Protein AF-A0A1C3US13-F1 (afdb_monomer)

Solvent-accessible surface area (backbone atoms only — not comparable to full-atom values): 6106 Å² total; per-residue (Å²): 137,84,80,93,82,86,83,69,79,68,81,77,68,82,87,55,68,67,60,51,51,53,42,33,51,45,50,49,51,42,34,55,75,68,69,50,92,70,56,70,72,56,48,51,51,53,23,53,50,51,50,54,52,45,62,74,74,44,85,54,82,82,41,56,71,60,47,65,63,45,51,62,54,55,43,52,50,50,43,49,54,51,52,51,53,68,73,49,85,69,65,92,83,75,81,85,129

pLDDT: mean 81.3, std 17.7, range [38.16, 96.5]

Secondary structure (DSSP, 8-state):
-------SPPPP-S--HHHHHHHHHHHHHHHHHTT----HHHHHHHHHHHHHHHHHH-S-TT-HHHHHHHHHHHHHHHHHHHHHHHH-TTGGGS---

Structure (mmCIF, N/CA/C/O backbone):
data_AF-A0A1C3US13-F1
#
_entry.id   AF-A0A1C3US13-F1
#
loop_
_atom_site.group_PDB
_atom_sit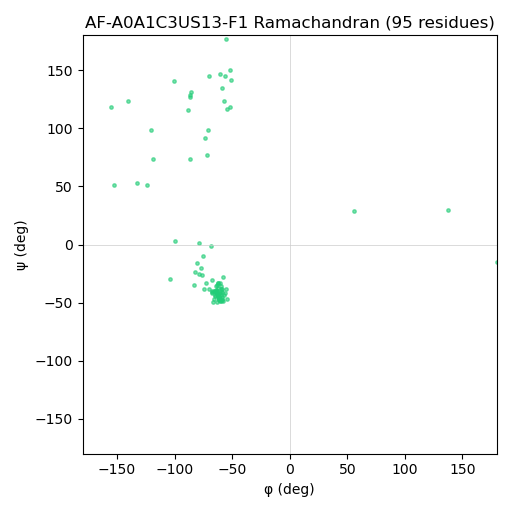e.id
_atom_site.type_symbol
_atom_site.label_atom_id
_atom_site.label_alt_id
_atom_site.label_comp_id
_atom_site.label_asym_id
_atom_site.label_entity_id
_atom_site.label_seq_id
_atom_site.pdbx_PDB_ins_code
_atom_site.Cartn_x
_atom_site.Cartn_y
_atom_site.Cartn_z
_atom_site.occupancy
_atom_site.B_iso_or_equiv
_atom_site.auth_seq_id
_atom_site.auth_comp_id
_atom_site.auth_asym_id
_atom_site.auth_atom_id
_atom_site.pdbx_PDB_model_num
ATOM 1 N N . MET A 1 1 ? 42.577 7.739 -13.621 1.00 42.94 1 MET A N 1
ATOM 2 C CA . MET A 1 1 ? 41.519 7.426 -12.639 1.00 42.94 1 MET A CA 1
ATOM 3 C C . MET A 1 1 ? 40.223 7.951 -13.228 1.00 42.94 1 MET A C 1
ATOM 5 O O . MET A 1 1 ? 40.038 9.157 -13.244 1.00 42.94 1 MET A O 1
ATOM 9 N N . PHE A 1 2 ? 39.436 7.086 -13.874 1.00 48.38 2 PHE A N 1
ATOM 10 C CA . PHE A 1 2 ? 38.203 7.496 -14.551 1.00 48.38 2 PHE A CA 1
ATOM 11 C C . PHE A 1 2 ? 37.051 7.511 -13.552 1.00 48.38 2 PHE A C 1
ATOM 13 O O . PHE A 1 2 ? 36.890 6.583 -12.764 1.00 48.38 2 PHE A O 1
ATOM 20 N N . SER A 1 3 ? 36.336 8.625 -13.578 1.00 47.84 3 SER A N 1
ATOM 21 C CA . SER A 1 3 ? 35.371 9.098 -12.602 1.00 47.84 3 SER A CA 1
ATOM 22 C C . SER A 1 3 ? 34.204 8.142 -12.354 1.00 47.84 3 SER A C 1
ATOM 24 O O . SER A 1 3 ? 33.568 7.649 -13.282 1.00 47.84 3 SER A O 1
ATOM 26 N N . ASP A 1 4 ? 33.899 7.966 -11.074 1.00 61.16 4 ASP A N 1
ATOM 27 C CA . ASP A 1 4 ? 32.655 7.425 -10.542 1.00 61.16 4 ASP A CA 1
ATOM 28 C C . ASP A 1 4 ? 31.521 8.441 -10.747 1.00 61.16 4 ASP A C 1
ATOM 30 O O . ASP A 1 4 ? 31.436 9.394 -9.983 1.00 61.16 4 ASP A O 1
ATOM 34 N N . GLN A 1 5 ? 30.696 8.295 -11.793 1.00 53.22 5 GLN A N 1
ATOM 35 C CA . GLN A 1 5 ? 29.383 8.954 -11.913 1.00 53.22 5 GLN A CA 1
ATOM 36 C C . GLN A 1 5 ? 28.474 8.142 -12.849 1.00 53.22 5 GLN A C 1
ATOM 38 O O . GLN A 1 5 ? 28.769 8.014 -14.035 1.00 53.22 5 GLN A O 1
ATOM 43 N N . GLY A 1 6 ? 27.344 7.629 -12.343 1.00 51.81 6 GLY A N 1
ATOM 44 C CA . GLY A 1 6 ? 26.228 7.243 -13.222 1.00 51.81 6 GLY A CA 1
ATOM 45 C C . GLY A 1 6 ? 25.493 5.927 -12.958 1.00 51.81 6 GLY A C 1
ATOM 46 O O . GLY A 1 6 ? 24.962 5.357 -13.904 1.00 51.81 6 GLY A O 1
ATOM 47 N N . LYS A 1 7 ? 25.403 5.429 -11.719 1.00 48.00 7 LYS A N 1
ATOM 48 C CA . LYS A 1 7 ? 24.439 4.359 -11.384 1.00 48.00 7 LYS A CA 1
ATOM 49 C C . LYS A 1 7 ? 23.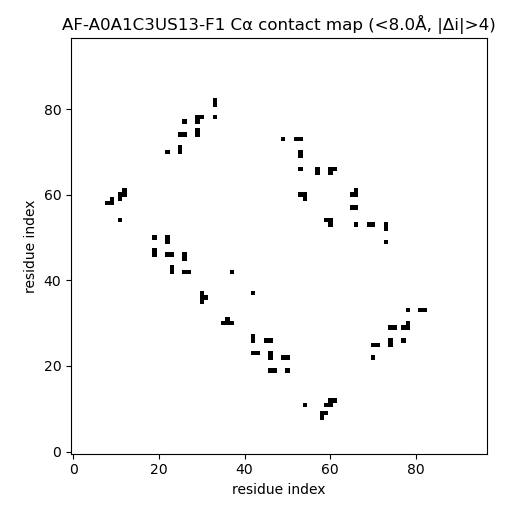512 4.755 -10.237 1.00 48.00 7 LYS A C 1
ATOM 51 O O . LYS A 1 7 ? 23.348 4.025 -9.268 1.00 48.00 7 LYS A O 1
ATOM 56 N N . GLY A 1 8 ? 22.889 5.925 -10.359 1.00 54.16 8 GLY A N 1
ATOM 57 C CA . GLY A 1 8 ? 21.588 6.122 -9.721 1.00 54.16 8 GLY A CA 1
ATOM 58 C C . GLY A 1 8 ? 20.544 5.284 -10.471 1.00 54.16 8 GLY A C 1
ATOM 59 O O . GLY A 1 8 ? 20.682 5.130 -11.689 1.00 54.16 8 GLY A O 1
ATOM 60 N N . PRO A 1 9 ? 19.532 4.710 -9.793 1.00 56.84 9 PRO A N 1
ATOM 61 C CA . PRO A 1 9 ? 18.444 4.037 -10.491 1.00 56.84 9 PRO A CA 1
ATOM 62 C C . PRO A 1 9 ? 17.802 5.017 -11.487 1.00 56.84 9 PRO A C 1
ATOM 64 O O . PRO A 1 9 ? 17.755 6.220 -11.203 1.00 56.84 9 PRO A O 1
ATOM 67 N N . PRO A 1 10 ? 17.346 4.538 -12.659 1.00 54.62 10 PRO A N 1
ATOM 68 C CA . PRO A 1 10 ? 16.709 5.389 -13.656 1.00 54.62 10 PRO A CA 1
ATOM 69 C C . PRO A 1 10 ? 15.574 6.206 -13.017 1.00 54.62 10 PRO A C 1
ATOM 71 O O . PRO A 1 10 ? 14.964 5.744 -12.045 1.00 54.62 10 PRO A O 1
ATOM 74 N N . PRO A 1 11 ? 15.284 7.418 -13.527 1.00 54.16 11 PRO A N 1
ATOM 75 C CA . PRO A 1 11 ? 14.176 8.211 -13.024 1.00 54.16 11 PRO A CA 1
ATOM 76 C C . PRO A 1 11 ? 12.909 7.359 -13.083 1.00 54.16 11 PRO A C 1
ATOM 78 O O . PRO A 1 11 ? 12.476 6.930 -14.154 1.00 54.16 11 PRO A O 1
ATOM 81 N N . LYS A 1 12 ? 12.350 7.088 -11.902 1.00 61.69 12 LYS A N 1
ATOM 82 C CA . LYS A 1 12 ? 11.013 6.521 -11.741 1.00 61.69 12 LYS A CA 1
ATOM 83 C C . LYS A 1 12 ? 10.095 7.410 -12.574 1.00 61.69 12 LYS A C 1
ATOM 85 O O . LYS A 1 12 ? 10.102 8.623 -12.372 1.00 61.69 12 LYS A O 1
ATOM 90 N N . GLY A 1 13 ? 9.446 6.831 -13.583 1.00 65.50 13 GLY A N 1
ATOM 91 C CA . GLY A 1 13 ? 8.650 7.572 -14.562 1.00 65.50 13 GLY A CA 1
ATOM 92 C C . GLY A 1 13 ? 7.567 8.451 -13.917 1.00 65.50 13 GLY A C 1
ATOM 93 O O . GLY A 1 13 ? 7.396 8.435 -12.695 1.00 65.50 13 GLY A O 1
ATOM 94 N N . PRO A 1 14 ? 6.816 9.226 -14.719 1.00 69.38 14 PRO A N 1
ATOM 95 C CA . PRO A 1 14 ? 5.693 9.996 -14.193 1.00 69.38 14 PRO A CA 1
ATOM 96 C C . PRO A 1 14 ? 4.763 9.097 -13.367 1.00 69.38 14 PRO A C 1
ATOM 98 O O . PRO A 1 14 ? 4.553 7.930 -13.698 1.00 69.38 14 PRO A O 1
ATOM 101 N N . MET A 1 15 ? 4.251 9.653 -12.269 1.00 74.56 15 MET A N 1
ATOM 102 C CA . MET A 1 15 ? 3.366 8.959 -11.339 1.00 74.56 15 MET A CA 1
ATOM 103 C C . MET A 1 15 ? 2.132 8.440 -12.081 1.00 74.56 15 MET A C 1
ATOM 105 O O . MET A 1 15 ? 1.418 9.218 -12.711 1.00 74.56 15 MET A O 1
ATOM 109 N N . ASP A 1 16 ? 1.897 7.135 -11.996 1.00 86.88 16 ASP A N 1
ATOM 110 C CA . ASP A 1 16 ? 0.784 6.469 -12.663 1.00 86.88 16 ASP A CA 1
ATOM 111 C C . ASP A 1 16 ? -0.472 6.472 -11.766 1.00 86.88 16 ASP A C 1
ATOM 113 O O . ASP A 1 16 ? -0.452 5.847 -10.698 1.00 86.88 16 ASP A O 1
ATOM 117 N N . PRO A 1 17 ? -1.567 7.149 -12.169 1.00 90.50 17 PRO A N 1
ATOM 118 C CA . PRO A 1 17 ? -2.799 7.204 -11.387 1.00 90.50 17 PRO A CA 1
ATOM 119 C C . PRO A 1 17 ? -3.432 5.831 -11.131 1.00 90.50 17 PRO A C 1
ATOM 121 O O . PRO A 1 17 ? -3.967 5.610 -10.044 1.00 90.50 17 PRO A O 1
ATOM 124 N N . GLU A 1 18 ? -3.349 4.899 -12.086 1.00 91.44 18 GLU A N 1
ATOM 125 C CA . GLU A 1 18 ? -3.938 3.561 -11.938 1.00 91.44 18 GLU A CA 1
ATOM 126 C C . GLU A 1 1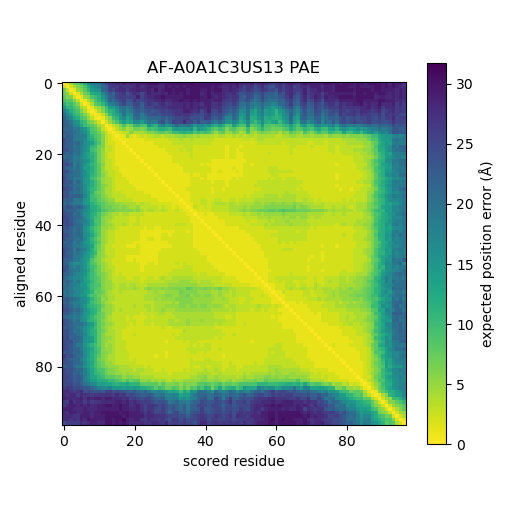8 ? -3.207 2.762 -10.859 1.00 91.44 18 GLU A C 1
ATOM 128 O O . GLU A 1 18 ? -3.826 2.126 -10.004 1.00 91.44 18 GLU A O 1
ATOM 133 N N . LEU A 1 19 ? -1.874 2.852 -10.840 1.00 91.19 19 LEU A N 1
ATOM 134 C CA . LEU A 1 19 ? -1.056 2.224 -9.808 1.00 91.19 19 LEU A CA 1
ATOM 135 C C . LEU A 1 19 ? -1.402 2.757 -8.411 1.00 91.19 19 LEU A C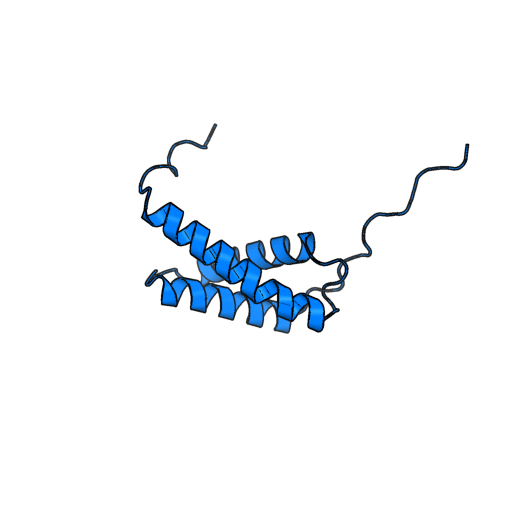 1
ATOM 137 O O . LEU A 1 19 ? -1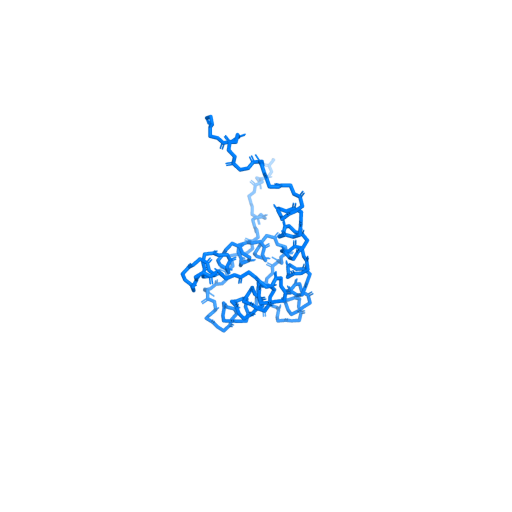.519 1.978 -7.463 1.00 91.19 19 LEU A O 1
ATOM 141 N N . LEU A 1 20 ? -1.610 4.068 -8.271 1.00 92.75 20 LEU A N 1
ATOM 142 C CA . LEU A 1 20 ? -2.033 4.650 -6.995 1.00 92.75 20 LEU A CA 1
ATOM 143 C C . LEU A 1 20 ? -3.402 4.153 -6.555 1.00 92.75 20 LEU A C 1
ATOM 145 O O . LEU A 1 20 ? -3.597 3.893 -5.369 1.00 92.75 20 LEU A O 1
ATOM 149 N N . GLU A 1 21 ? -4.344 4.013 -7.485 1.00 94.56 21 GLU A N 1
ATOM 150 C CA . GLU A 1 21 ? -5.668 3.484 -7.178 1.00 94.56 21 GLU A CA 1
ATOM 151 C C . GLU A 1 21 ? -5.583 2.032 -6.687 1.00 94.56 21 GLU A C 1
ATOM 153 O O . GLU A 1 21 ? -6.218 1.676 -5.691 1.00 94.56 21 GLU A O 1
ATOM 158 N N . ILE A 1 22 ? -4.756 1.202 -7.331 1.00 93.75 22 ILE A N 1
ATOM 159 C CA . ILE A 1 22 ? -4.517 -0.189 -6.919 1.00 93.75 22 ILE A CA 1
ATOM 160 C C . ILE A 1 22 ? -3.919 -0.235 -5.509 1.00 93.75 22 ILE A C 1
ATOM 162 O O . ILE A 1 22 ? -4.400 -0.986 -4.654 1.00 93.75 22 ILE A O 1
ATOM 166 N N . ILE A 1 23 ? -2.905 0.589 -5.240 1.00 94.88 23 ILE A N 1
ATOM 167 C CA . ILE A 1 23 ? -2.274 0.687 -3.919 1.00 94.88 23 ILE A CA 1
ATOM 168 C C . ILE A 1 23 ? -3.290 1.157 -2.873 1.00 94.88 23 ILE A C 1
ATOM 170 O O . ILE A 1 23 ? -3.401 0.548 -1.809 1.00 94.88 23 ILE A O 1
ATOM 174 N N . TYR A 1 24 ? -4.083 2.187 -3.177 1.00 96.31 24 TYR A N 1
ATOM 175 C CA . TYR A 1 24 ? -5.124 2.686 -2.281 1.00 96.31 24 TYR A CA 1
ATOM 176 C C . TYR A 1 24 ? -6.147 1.600 -1.941 1.00 96.31 24 TYR A C 1
ATOM 178 O O . TYR A 1 24 ? -6.442 1.378 -0.766 1.00 96.31 24 TYR A O 1
ATOM 186 N N . LYS A 1 25 ? -6.650 0.877 -2.948 1.00 95.69 25 LYS A N 1
ATOM 187 C CA . LYS A 1 25 ? -7.571 -0.253 -2.756 1.00 95.69 25 LYS A CA 1
ATOM 188 C C . LYS A 1 25 ? -6.944 -1.339 -1.885 1.00 95.69 25 LYS A C 1
ATOM 190 O O . LYS A 1 25 ? -7.619 -1.876 -1.009 1.00 95.69 25 LYS A O 1
ATOM 195 N N . ASN A 1 26 ? -5.658 -1.640 -2.071 1.00 95.25 26 ASN A N 1
ATOM 196 C CA . ASN A 1 26 ? -4.946 -2.603 -1.234 1.00 95.25 26 ASN A CA 1
ATOM 197 C C . ASN A 1 26 ? -4.870 -2.145 0.233 1.00 95.25 26 ASN A C 1
ATOM 199 O O . ASN A 1 26 ? -5.266 -2.890 1.131 1.00 95.25 26 ASN A O 1
ATOM 203 N N . VAL A 1 27 ? -4.461 -0.896 0.475 1.00 95.81 27 VAL A N 1
ATOM 204 C CA . VAL A 1 27 ? -4.416 -0.289 1.816 1.00 95.81 27 VAL A CA 1
ATOM 205 C C . VAL A 1 27 ? -5.795 -0.289 2.474 1.00 95.81 27 VAL A C 1
ATOM 207 O O . VAL A 1 27 ? -5.920 -0.647 3.649 1.00 95.81 27 VAL A O 1
ATOM 210 N N . GLU A 1 28 ? -6.837 0.089 1.734 1.00 96.12 28 GLU A N 1
ATOM 211 C CA . GLU A 1 28 ? -8.211 0.093 2.227 1.00 96.12 28 GLU A CA 1
ATOM 212 C C . GLU A 1 28 ? -8.669 -1.325 2.601 1.00 96.12 28 GLU A C 1
ATOM 214 O O . GLU A 1 28 ? -9.219 -1.524 3.687 1.00 96.12 28 GLU A O 1
ATOM 219 N N . MET A 1 29 ? -8.402 -2.325 1.754 1.00 94.94 29 MET A N 1
ATOM 220 C CA . MET A 1 29 ? -8.718 -3.729 2.041 1.00 94.94 29 MET A CA 1
ATOM 221 C C . MET A 1 29 ? -8.017 -4.226 3.306 1.00 94.94 29 MET A C 1
ATOM 223 O O . MET A 1 29 ? -8.657 -4.867 4.140 1.00 94.94 29 MET A O 1
ATOM 227 N N . VAL A 1 30 ? -6.735 -3.901 3.488 1.00 94.50 30 VAL A N 1
ATOM 228 C CA . VAL A 1 30 ? -5.970 -4.278 4.685 1.00 94.50 30 VAL A CA 1
ATOM 229 C C . VAL A 1 30 ? -6.587 -3.669 5.950 1.00 94.50 30 VAL A C 1
ATOM 231 O O . VAL A 1 30 ? -6.794 -4.379 6.936 1.00 94.50 30 VAL A O 1
ATOM 234 N N . HIS A 1 31 ? -6.958 -2.387 5.921 1.00 93.81 31 HIS A N 1
ATOM 235 C CA .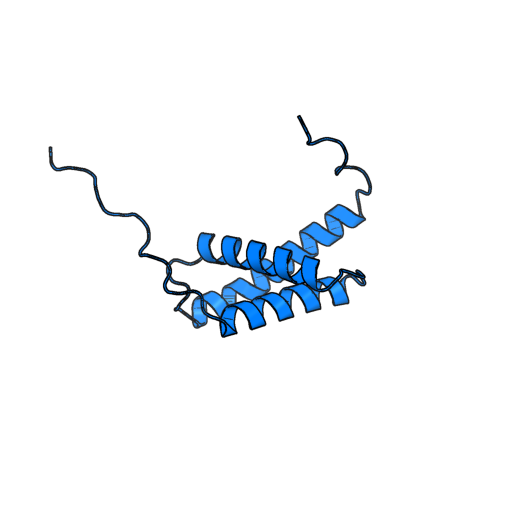 HIS A 1 31 ? -7.601 -1.725 7.061 1.00 93.81 31 HIS A CA 1
ATOM 236 C C . HIS A 1 31 ? -9.005 -2.268 7.347 1.00 93.81 31 HIS A C 1
ATOM 238 O O . HIS A 1 31 ? -9.351 -2.491 8.511 1.00 93.81 31 HIS A O 1
ATOM 244 N N . LYS A 1 32 ? -9.797 -2.541 6.302 1.00 93.12 32 LYS A N 1
ATOM 245 C CA . LYS A 1 32 ? -11.114 -3.185 6.425 1.00 93.12 32 LYS A CA 1
ATOM 246 C C . LYS A 1 32 ? -10.991 -4.579 7.042 1.00 93.12 32 LYS A C 1
ATOM 248 O O . LYS A 1 32 ? -11.731 -4.895 7.973 1.00 93.12 32 LYS A O 1
ATOM 253 N N . ALA A 1 33 ? -10.026 -5.384 6.594 1.00 90.62 33 ALA A N 1
ATOM 254 C CA . ALA A 1 33 ? -9.757 -6.712 7.146 1.00 90.62 33 ALA A CA 1
ATOM 255 C C . ALA A 1 33 ? -9.320 -6.655 8.621 1.00 90.62 33 ALA A C 1
ATOM 257 O O . ALA A 1 33 ? -9.702 -7.516 9.413 1.00 90.62 33 ALA A O 1
ATOM 258 N N . ALA A 1 34 ? -8.583 -5.610 9.007 1.00 89.19 34 ALA A N 1
ATOM 259 C CA . ALA A 1 34 ? -8.204 -5.330 10.391 1.00 89.19 34 ALA A CA 1
ATOM 260 C C . ALA A 1 34 ? -9.325 -4.674 11.230 1.00 89.19 34 ALA A C 1
ATOM 262 O O . ALA A 1 34 ? -9.116 -4.383 12.404 1.00 89.19 34 ALA A O 1
ATOM 263 N N . ARG A 1 35 ? -10.517 -4.439 10.654 1.00 91.12 35 ARG A N 1
ATOM 264 C CA . ARG A 1 35 ? -11.658 -3.745 11.289 1.00 91.12 35 ARG A CA 1
ATOM 265 C C . ARG A 1 35 ? -11.316 -2.341 11.815 1.00 91.12 35 ARG A C 1
ATOM 267 O O . ARG A 1 35 ? -11.951 -1.854 12.751 1.00 91.12 35 ARG A O 1
ATOM 274 N N . LEU A 1 36 ? -10.345 -1.669 11.198 1.00 88.56 36 LEU A N 1
ATOM 275 C CA . LEU A 1 36 ? -9.944 -0.311 11.555 1.00 88.56 36 LEU A CA 1
ATOM 276 C C . LEU A 1 36 ? -10.807 0.715 10.817 1.00 88.56 36 LEU A C 1
ATOM 278 O O . LEU A 1 36 ? -10.937 0.683 9.594 1.00 88.56 36 LEU A O 1
ATOM 282 N N . LYS A 1 37 ? -11.378 1.665 11.563 1.00 89.31 37 LYS A N 1
ATOM 283 C CA . LYS A 1 37 ? -12.123 2.799 10.997 1.00 89.31 37 LYS A CA 1
ATOM 284 C C . LYS A 1 37 ? -11.166 3.942 10.660 1.00 89.31 37 LYS A C 1
ATOM 286 O O . LYS A 1 37 ? -11.120 4.949 11.362 1.00 89.31 37 LYS A O 1
ATOM 291 N N . THR A 1 38 ? -10.388 3.772 9.597 1.00 91.69 38 THR A N 1
ATOM 292 C CA . THR A 1 38 ? -9.446 4.798 9.132 1.00 91.69 38 THR A CA 1
ATOM 293 C C . THR A 1 38 ? -10.147 5.784 8.190 1.00 91.69 38 THR A C 1
ATOM 295 O O . THR A 1 38 ? -10.758 5.353 7.212 1.00 91.69 38 THR A O 1
ATOM 298 N N . PRO A 1 39 ? -10.069 7.105 8.437 1.00 94.56 39 PRO A N 1
ATOM 299 C CA . PRO A 1 39 ? -10.631 8.101 7.530 1.00 94.56 39 PRO A CA 1
ATOM 300 C C . PRO A 1 39 ? -9.994 8.055 6.125 1.00 94.56 39 PRO A C 1
ATOM 302 O O . PRO A 1 39 ? -8.782 7.843 6.023 1.00 94.56 39 PRO A O 1
ATOM 305 N N . PRO A 1 40 ? -10.741 8.355 5.043 1.00 92.69 40 PRO A N 1
ATOM 306 C CA . PRO A 1 40 ? -10.235 8.264 3.666 1.00 92.69 40 PRO A CA 1
ATOM 307 C C . PRO A 1 40 ? -8.957 9.065 3.386 1.00 92.69 40 PRO A C 1
ATOM 309 O O . PRO A 1 40 ? -8.066 8.581 2.694 1.00 92.69 40 PRO A O 1
ATOM 312 N N . HIS A 1 41 ? -8.823 10.262 3.965 1.00 94.00 41 HIS A N 1
ATOM 313 C CA . HIS A 1 41 ? -7.625 11.092 3.801 1.00 94.00 41 HIS A CA 1
ATOM 314 C C . HIS A 1 41 ? -6.381 10.472 4.462 1.00 94.00 41 HIS A C 1
ATOM 316 O O . HIS A 1 41 ? -5.274 10.656 3.971 1.00 94.00 41 HIS A O 1
ATOM 322 N N . LYS A 1 42 ? -6.543 9.700 5.548 1.00 95.19 42 LYS A N 1
ATOM 323 C CA . LYS A 1 42 ? -5.439 8.947 6.166 1.00 95.19 42 LYS A CA 1
ATOM 324 C C . LYS A 1 42 ? -5.062 7.728 5.332 1.00 95.19 42 LYS A C 1
ATOM 326 O O . LYS A 1 42 ? -3.878 7.461 5.180 1.00 95.19 42 LYS A O 1
ATOM 331 N N . LEU A 1 43 ? -6.043 7.041 4.741 1.00 94.94 43 LEU A N 1
ATOM 332 C CA . LEU A 1 43 ? -5.775 5.955 3.792 1.00 94.94 43 LEU A CA 1
ATOM 333 C C . LEU A 1 43 ? -4.967 6.448 2.585 1.00 94.94 43 LEU A C 1
ATOM 335 O O . LEU A 1 43 ? -4.058 5.755 2.147 1.00 94.94 43 LEU A O 1
ATOM 339 N N . ALA A 1 44 ? -5.243 7.661 2.092 1.00 93.75 44 ALA A N 1
ATOM 340 C CA . ALA A 1 44 ? -4.481 8.264 0.999 1.00 93.75 44 ALA A CA 1
ATOM 341 C C . ALA A 1 44 ? -3.013 8.534 1.378 1.00 93.75 44 ALA A C 1
ATOM 343 O O . ALA A 1 44 ? -2.119 8.264 0.580 1.00 93.75 44 ALA A O 1
ATOM 344 N N . VAL A 1 45 ? -2.752 9.007 2.603 1.00 96.50 45 VAL A N 1
ATOM 345 C CA . VAL A 1 45 ? -1.379 9.176 3.117 1.00 96.50 45 VAL A CA 1
ATOM 346 C C . VAL A 1 45 ? -0.655 7.830 3.177 1.00 96.50 45 VAL A C 1
ATOM 348 O O . VAL A 1 45 ? 0.445 7.708 2.649 1.00 96.50 45 VAL A O 1
ATOM 351 N N . ILE A 1 46 ? -1.297 6.798 3.728 1.00 95.00 46 ILE A N 1
ATOM 352 C CA . ILE A 1 46 ? -0.708 5.453 3.827 1.00 95.00 46 ILE A CA 1
ATOM 353 C C . ILE A 1 46 ? -0.474 4.846 2.434 1.00 95.00 46 ILE A C 1
ATOM 355 O O . ILE A 1 46 ? 0.525 4.170 2.206 1.00 95.00 46 ILE A O 1
ATOM 359 N N . ALA A 1 47 ? -1.361 5.105 1.471 1.00 95.44 47 ALA A N 1
ATOM 360 C CA . ALA A 1 47 ? -1.162 4.696 0.083 1.00 95.44 47 ALA A CA 1
ATOM 361 C C . ALA A 1 47 ? 0.063 5.381 -0.546 1.00 95.44 47 ALA A C 1
ATOM 363 O O . ALA A 1 47 ? 0.841 4.726 -1.236 1.00 95.44 47 ALA A O 1
ATOM 364 N N . ALA A 1 48 ? 0.283 6.670 -0.268 1.00 94.69 48 ALA A N 1
ATOM 365 C CA . ALA A 1 48 ? 1.481 7.378 -0.717 1.00 94.69 48 ALA A CA 1
ATOM 366 C C . ALA A 1 48 ? 2.763 6.823 -0.066 1.00 94.69 48 ALA A C 1
ATOM 368 O O . ALA A 1 48 ? 3.777 6.657 -0.743 1.00 94.69 48 ALA A O 1
ATOM 369 N N . GLU A 1 49 ? 2.719 6.476 1.222 1.00 94.75 49 GLU A N 1
ATOM 370 C CA . GLU A 1 49 ? 3.824 5.802 1.919 1.00 94.75 49 GLU A CA 1
ATOM 371 C C . GLU A 1 49 ? 4.125 4.432 1.296 1.00 94.75 49 GLU A C 1
ATOM 373 O O . GLU A 1 49 ? 5.274 4.149 0.962 1.00 94.75 49 GLU A O 1
ATOM 378 N N . MET A 1 50 ? 3.098 3.616 1.040 1.00 94.62 50 MET A N 1
ATOM 379 C CA . MET A 1 50 ? 3.246 2.317 0.376 1.00 94.62 50 MET A CA 1
ATOM 380 C C . MET A 1 50 ? 3.794 2.455 -1.052 1.00 94.62 50 MET A C 1
ATOM 382 O O . MET A 1 50 ? 4.612 1.642 -1.477 1.00 94.62 50 MET A O 1
ATOM 386 N N . TYR A 1 51 ? 3.394 3.493 -1.790 1.00 93.00 51 TYR A N 1
ATOM 387 C CA . TYR A 1 51 ? 3.969 3.802 -3.099 1.00 93.00 51 TYR A CA 1
ATOM 388 C C . TYR A 1 51 ? 5.463 4.142 -2.994 1.00 93.00 51 TYR A C 1
ATOM 390 O O . TYR A 1 51 ? 6.268 3.630 -3.770 1.00 93.00 51 TYR A O 1
ATOM 398 N N . ASN A 1 52 ? 5.867 4.931 -1.997 1.00 92.44 52 ASN A N 1
ATOM 399 C CA . ASN A 1 52 ? 7.282 5.217 -1.750 1.00 92.44 52 ASN A CA 1
ATOM 400 C C . ASN A 1 52 ? 8.072 3.953 -1.367 1.00 92.44 52 ASN A C 1
ATOM 402 O O . ASN A 1 52 ? 9.196 3.769 -1.838 1.00 92.44 52 ASN A O 1
ATOM 406 N N . GLU A 1 53 ? 7.484 3.058 -0.568 1.00 92.31 53 GLU A N 1
ATOM 407 C CA . GLU A 1 53 ? 8.072 1.749 -0.255 1.00 92.31 53 GLU A CA 1
ATOM 408 C C . GLU A 1 53 ? 8.231 0.887 -1.517 1.00 92.31 53 GLU A C 1
ATOM 410 O O . GLU A 1 53 ? 9.298 0.309 -1.732 1.00 92.31 53 GLU A O 1
ATOM 415 N N . LEU A 1 54 ? 7.216 0.848 -2.390 1.00 91.62 54 LEU A N 1
ATOM 416 C CA . LEU A 1 54 ? 7.271 0.152 -3.678 1.00 91.62 54 LEU A CA 1
ATOM 417 C C . LEU A 1 54 ? 8.418 0.687 -4.539 1.00 91.62 54 LEU A C 1
ATOM 419 O O . LEU A 1 54 ? 9.241 -0.092 -5.019 1.00 91.62 54 LEU A O 1
ATOM 423 N N . LEU A 1 55 ? 8.523 2.012 -4.668 1.00 90.19 55 LEU A N 1
ATOM 424 C CA . LEU A 1 55 ? 9.608 2.682 -5.380 1.00 90.19 55 LEU A CA 1
ATOM 425 C C . LEU A 1 55 ? 10.994 2.321 -4.810 1.00 90.19 55 LEU A C 1
ATOM 427 O O . LEU A 1 55 ? 11.987 2.395 -5.530 1.00 90.19 55 LEU A O 1
ATOM 431 N N . GLY A 1 56 ? 11.100 1.982 -3.526 1.00 89.31 56 GLY A N 1
ATOM 432 C CA . GLY A 1 56 ? 12.345 1.515 -2.910 1.00 89.31 56 GLY A CA 1
ATOM 433 C C . GLY A 1 56 ? 12.700 0.059 -3.230 1.00 89.31 56 GLY A C 1
ATOM 434 O O . GLY A 1 56 ? 13.861 -0.318 -3.093 1.00 89.31 56 GLY A O 1
ATOM 435 N N . ARG A 1 57 ? 11.727 -0.758 -3.651 1.00 88.88 57 ARG A N 1
ATOM 436 C CA . ARG A 1 57 ? 11.891 -2.206 -3.876 1.00 88.88 57 ARG A CA 1
ATOM 437 C C . ARG A 1 57 ? 11.997 -2.597 -5.340 1.00 88.88 57 ARG A C 1
ATOM 439 O O . ARG A 1 57 ? 12.631 -3.604 -5.644 1.00 88.88 57 ARG A O 1
ATOM 446 N N . VAL A 1 58 ? 11.367 -1.841 -6.233 1.00 88.12 58 VAL A N 1
ATOM 447 C CA . VAL A 1 58 ? 11.362 -2.154 -7.665 1.00 88.12 58 VAL A CA 1
ATOM 448 C C . VAL A 1 58 ? 12.373 -1.299 -8.417 1.00 88.12 58 VAL A C 1
ATOM 450 O O . VAL A 1 58 ? 12.528 -0.108 -8.149 1.00 88.12 58 VAL A O 1
ATOM 453 N N . VAL A 1 59 ? 13.055 -1.918 -9.381 1.00 85.81 59 VAL A N 1
ATOM 454 C CA . VAL A 1 59 ? 13.995 -1.220 -10.273 1.00 85.81 59 VAL A CA 1
ATOM 455 C C . VAL A 1 59 ? 13.239 -0.307 -11.242 1.00 85.81 59 VAL A C 1
ATOM 457 O O . VAL A 1 59 ? 13.686 0.805 -11.513 1.00 85.81 59 VAL A O 1
ATOM 460 N N . ASP A 1 60 ? 12.080 -0.760 -11.728 1.00 84.62 60 ASP A N 1
ATOM 461 C CA . ASP A 1 60 ? 11.187 -0.003 -12.603 1.00 84.62 60 ASP A CA 1
ATOM 462 C C . ASP A 1 60 ? 9.725 -0.256 -12.208 1.00 84.62 60 ASP A C 1
ATOM 464 O O . ASP A 1 60 ? 9.266 -1.395 -12.181 1.00 84.62 60 ASP A O 1
ATOM 468 N N . VAL A 1 61 ? 8.981 0.810 -11.909 1.00 85.12 61 VAL A N 1
ATOM 469 C CA . VAL A 1 61 ? 7.543 0.746 -11.574 1.00 85.12 61 VAL A CA 1
ATOM 470 C C . VAL A 1 61 ? 6.639 0.527 -12.783 1.00 85.12 61 VAL A C 1
ATOM 472 O O . VAL A 1 61 ? 5.446 0.278 -12.627 1.00 85.12 61 VAL A O 1
ATOM 475 N N . ARG A 1 62 ? 7.183 0.627 -13.995 1.00 85.38 62 ARG A N 1
ATOM 476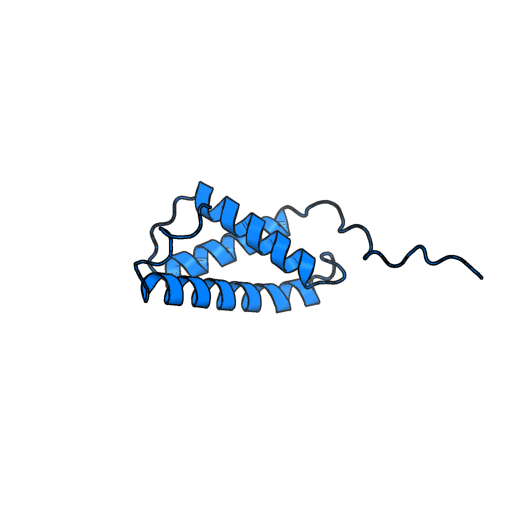 C CA . ARG A 1 62 ? 6.452 0.322 -15.229 1.00 85.38 62 ARG A CA 1
ATOM 477 C C . ARG A 1 62 ? 6.409 -1.178 -15.504 1.00 85.38 62 ARG A C 1
ATOM 479 O O . ARG A 1 62 ? 5.589 -1.617 -16.307 1.00 85.38 62 ARG A O 1
ATOM 486 N N . ASP A 1 63 ? 7.259 -1.959 -14.836 1.00 89.00 63 ASP A N 1
ATOM 487 C CA . ASP A 1 63 ? 7.190 -3.414 -14.882 1.00 89.00 63 ASP A CA 1
ATOM 488 C C . ASP A 1 63 ? 5.990 -3.894 -14.058 1.00 89.00 63 ASP A C 1
ATOM 490 O O . ASP A 1 63 ? 6.062 -4.095 -12.842 1.00 89.00 63 ASP A O 1
ATOM 494 N N . ARG A 1 64 ? 4.853 -4.042 -14.743 1.00 86.56 64 ARG A N 1
ATOM 495 C CA . ARG A 1 64 ? 3.590 -4.464 -14.133 1.00 86.56 64 ARG A CA 1
ATOM 496 C C . ARG A 1 64 ? 3.702 -5.822 -13.454 1.00 86.56 64 ARG A C 1
ATOM 498 O O . ARG A 1 64 ? 3.163 -5.974 -12.367 1.00 86.56 64 ARG A O 1
ATOM 505 N N . ALA A 1 65 ? 4.440 -6.767 -14.035 1.00 88.06 65 ALA A N 1
ATOM 506 C CA . ALA A 1 65 ? 4.573 -8.103 -13.468 1.00 88.06 65 ALA A CA 1
ATOM 507 C C . ALA A 1 65 ? 5.302 -8.062 -12.117 1.00 88.06 65 ALA A C 1
ATOM 509 O O . ALA A 1 65 ? 4.861 -8.684 -11.149 1.00 88.06 65 ALA A O 1
ATOM 510 N N . ILE A 1 66 ? 6.383 -7.279 -12.023 1.00 89.69 66 ILE A N 1
ATOM 511 C CA . ILE A 1 66 ? 7.096 -7.080 -10.755 1.00 89.69 66 ILE A CA 1
ATOM 512 C C . ILE A 1 66 ? 6.208 -6.333 -9.755 1.00 89.69 66 ILE A C 1
ATOM 514 O O . ILE A 1 66 ? 6.096 -6.743 -8.600 1.00 89.69 66 ILE A O 1
ATOM 518 N N . VAL A 1 67 ? 5.562 -5.246 -10.175 1.00 89.94 67 VAL A N 1
ATOM 519 C CA . VAL A 1 67 ? 4.722 -4.429 -9.290 1.00 89.94 67 VAL A CA 1
ATOM 520 C C . VAL A 1 67 ? 3.542 -5.227 -8.727 1.00 89.94 67 VAL A C 1
ATOM 522 O O . VAL A 1 67 ? 3.312 -5.199 -7.517 1.00 89.94 67 VAL A O 1
ATOM 525 N N . GLU A 1 68 ? 2.838 -5.989 -9.563 1.00 89.62 68 GLU A N 1
ATOM 526 C CA . GLU A 1 68 ? 1.725 -6.853 -9.153 1.00 89.62 68 GLU A CA 1
ATOM 527 C C . GLU A 1 68 ? 2.165 -7.947 -8.175 1.00 89.62 68 GLU A C 1
ATOM 529 O O . GLU A 1 68 ? 1.417 -8.283 -7.258 1.00 89.62 68 GLU A O 1
ATOM 534 N N . ALA A 1 69 ? 3.393 -8.458 -8.305 1.00 91.56 69 ALA A N 1
ATOM 535 C CA . ALA A 1 69 ? 3.954 -9.415 -7.355 1.00 91.56 69 ALA A CA 1
ATOM 536 C C . ALA A 1 69 ? 4.333 -8.769 -6.007 1.00 91.56 69 ALA A C 1
ATOM 538 O O . ALA A 1 69 ? 4.223 -9.408 -4.959 1.00 91.56 69 ALA A O 1
ATOM 539 N N . VAL A 1 70 ? 4.767 -7.503 -6.010 1.00 93.81 70 VAL A N 1
ATOM 540 C CA . VAL A 1 70 ? 5.249 -6.805 -4.804 1.00 93.81 70 VAL A CA 1
ATOM 541 C C . VAL A 1 70 ? 4.112 -6.206 -3.971 1.00 93.81 70 VAL A C 1
ATOM 543 O O . VAL A 1 70 ? 4.195 -6.213 -2.741 1.00 93.81 70 VAL A O 1
ATOM 546 N N . ILE A 1 71 ? 3.031 -5.724 -4.592 1.00 92.62 71 ILE A N 1
ATOM 547 C CA . ILE A 1 71 ? 1.904 -5.092 -3.877 1.00 92.62 71 ILE A CA 1
ATOM 548 C C . ILE A 1 71 ? 1.309 -5.996 -2.775 1.00 92.62 71 ILE A C 1
ATOM 550 O O . ILE A 1 71 ? 1.154 -5.519 -1.648 1.00 92.62 71 ILE A O 1
ATOM 554 N N . PRO A 1 72 ? 1.016 -7.293 -3.007 1.00 92.25 72 PRO A N 1
ATOM 555 C CA . PRO A 1 72 ? 0.516 -8.183 -1.957 1.00 92.25 72 PRO A CA 1
ATOM 556 C C . PRO A 1 72 ? 1.486 -8.347 -0.781 1.00 92.25 72 PRO A C 1
ATOM 558 O O . PRO A 1 72 ? 1.051 -8.479 0.364 1.00 92.25 72 PRO A O 1
ATOM 561 N N . ILE A 1 73 ? 2.797 -8.313 -1.043 1.00 95.19 73 ILE A N 1
ATOM 562 C CA . ILE A 1 73 ? 3.835 -8.410 -0.009 1.00 95.19 73 ILE A CA 1
ATOM 563 C C . ILE A 1 73 ? 3.787 -7.165 0.883 1.00 95.19 73 ILE A C 1
ATOM 565 O O . ILE A 1 73 ? 3.684 -7.293 2.103 1.00 95.19 73 ILE A O 1
ATOM 569 N N . LEU A 1 74 ? 3.762 -5.972 0.280 1.00 93.88 74 LEU A N 1
ATOM 570 C CA . LEU A 1 74 ? 3.622 -4.704 1.005 1.00 93.88 74 LEU A CA 1
ATOM 571 C C . LEU A 1 74 ? 2.319 -4.646 1.816 1.00 93.88 74 LEU A C 1
ATOM 573 O O . LEU A 1 74 ? 2.321 -4.207 2.968 1.00 93.88 74 LEU A O 1
ATOM 577 N N . GLY A 1 75 ? 1.213 -5.145 1.258 1.00 92.75 75 GLY A N 1
ATOM 578 C CA . GLY A 1 75 ? -0.066 -5.253 1.962 1.00 92.75 75 GLY A CA 1
ATOM 579 C C . GLY A 1 75 ? -0.002 -6.169 3.190 1.00 92.75 75 GLY A C 1
ATOM 580 O O . GLY A 1 75 ? -0.509 -5.820 4.259 1.00 92.75 75 GLY A O 1
ATOM 581 N N . ASN A 1 76 ? 0.667 -7.320 3.080 1.00 93.75 76 ASN A N 1
ATOM 582 C CA . ASN A 1 76 ? 0.865 -8.241 4.203 1.00 93.75 76 ASN A CA 1
ATOM 583 C C . ASN A 1 76 ? 1.749 -7.638 5.301 1.00 93.75 76 ASN A C 1
ATOM 585 O O . ASN A 1 76 ? 1.459 -7.797 6.488 1.00 93.75 76 ASN A O 1
ATOM 589 N N . GLU A 1 77 ? 2.798 -6.914 4.925 1.00 93.50 77 GLU A N 1
ATOM 590 C CA . GLU A 1 77 ? 3.652 -6.204 5.876 1.00 93.50 77 GLU A CA 1
ATOM 591 C C . GLU A 1 77 ? 2.916 -5.053 6.565 1.00 93.50 77 GLU A C 1
ATOM 593 O O . GLU A 1 77 ? 3.047 -4.880 7.776 1.00 93.50 77 GLU A O 1
ATOM 598 N N . LEU A 1 78 ? 2.095 -4.289 5.835 1.00 93.62 78 LEU A N 1
ATOM 599 C CA . LEU A 1 78 ? 1.210 -3.287 6.430 1.00 93.62 78 LEU A CA 1
ATOM 600 C C . LEU A 1 78 ? 0.261 -3.938 7.440 1.00 93.62 78 LEU A C 1
ATOM 602 O O . LEU A 1 78 ? 0.143 -3.467 8.569 1.00 93.62 78 LEU A O 1
ATOM 606 N N . ARG A 1 79 ? -0.372 -5.056 7.073 1.00 92.44 79 ARG A N 1
ATOM 607 C CA . ARG A 1 79 ? -1.234 -5.811 7.989 1.00 92.44 79 ARG A CA 1
ATOM 608 C C . ARG A 1 79 ? -0.477 -6.238 9.246 1.00 92.44 79 ARG A C 1
ATOM 610 O O . ARG A 1 79 ? -1.018 -6.108 10.341 1.00 92.44 79 ARG A O 1
ATOM 617 N N . LYS A 1 80 ? 0.757 -6.729 9.104 1.00 91.88 80 LYS A N 1
ATOM 618 C CA . LYS A 1 80 ? 1.606 -7.124 10.234 1.00 91.88 80 LYS A CA 1
ATOM 619 C C . LYS A 1 80 ? 1.891 -5.936 11.158 1.00 91.88 80 LYS A C 1
ATOM 621 O O . LYS A 1 80 ? 1.628 -6.043 12.351 1.00 91.88 80 LYS A O 1
ATOM 626 N N . ARG A 1 81 ? 2.310 -4.794 10.600 1.00 90.06 81 ARG A N 1
ATOM 627 C CA . ARG A 1 81 ? 2.539 -3.541 11.346 1.00 90.06 81 ARG A CA 1
ATOM 628 C C . ARG A 1 81 ? 1.294 -3.089 12.111 1.00 90.06 81 ARG A C 1
ATOM 630 O O . ARG A 1 81 ? 1.390 -2.684 13.264 1.00 90.06 81 ARG A O 1
ATOM 637 N N . LEU A 1 82 ? 0.115 -3.185 11.492 1.00 89.00 82 LEU A N 1
ATOM 638 C CA . LEU A 1 82 ? -1.152 -2.850 12.148 1.00 89.00 82 LEU A CA 1
ATOM 639 C C . LEU A 1 82 ? -1.456 -3.799 13.313 1.00 89.00 82 LEU A C 1
ATOM 641 O O . LEU A 1 82 ? -1.831 -3.334 14.384 1.00 89.00 82 LEU A O 1
ATOM 645 N N . LEU A 1 83 ? -1.266 -5.109 13.132 1.00 86.06 83 LEU A N 1
ATOM 646 C CA . LEU A 1 83 ? -1.471 -6.095 14.198 1.00 86.06 83 LEU A CA 1
ATOM 647 C C . LEU A 1 83 ? -0.521 -5.860 15.379 1.00 86.06 83 LEU A C 1
ATOM 649 O O . LEU A 1 83 ? -0.967 -5.872 16.527 1.00 86.06 83 LEU A O 1
ATOM 653 N N . GLU A 1 84 ? 0.753 -5.585 15.105 1.00 85.88 84 GLU A N 1
ATOM 654 C CA . GLU A 1 84 ? 1.753 -5.232 16.119 1.00 85.88 84 GLU A CA 1
ATOM 655 C C . GLU A 1 84 ? 1.333 -3.961 16.875 1.00 85.88 84 GLU A C 1
ATOM 657 O O . GLU A 1 84 ? 1.233 -3.976 18.101 1.00 85.88 84 GLU A O 1
ATOM 662 N N . ALA A 1 85 ? 0.943 -2.901 16.158 1.00 80.88 85 ALA A N 1
ATOM 663 C CA . ALA A 1 85 ? 0.478 -1.651 16.761 1.00 80.88 85 ALA A CA 1
ATOM 664 C C . ALA A 1 85 ? -0.796 -1.813 17.613 1.00 80.88 85 ALA A C 1
ATOM 666 O O . ALA A 1 85 ? -0.961 -1.116 18.613 1.00 80.88 85 ALA A O 1
ATOM 667 N N . THR A 1 86 ? -1.702 -2.729 17.247 1.00 73.19 86 THR A N 1
ATOM 668 C CA . THR A 1 86 ? -2.876 -3.053 18.079 1.00 73.19 86 THR A CA 1
ATOM 669 C C . THR A 1 86 ? -2.543 -3.922 19.292 1.00 73.19 86 THR A C 1
ATOM 671 O O . THR A 1 86 ? -3.261 -3.861 20.288 1.00 73.19 86 THR A O 1
ATOM 674 N N . SER A 1 87 ? -1.471 -4.716 19.218 1.00 69.94 87 SER A N 1
ATOM 675 C CA . SER A 1 87 ? -1.027 -5.603 20.302 1.00 69.94 87 SER A CA 1
ATOM 676 C C . SER A 1 87 ? -0.200 -4.855 21.355 1.00 69.94 87 SER A C 1
ATOM 678 O O . SER A 1 87 ? -0.185 -5.256 22.516 1.0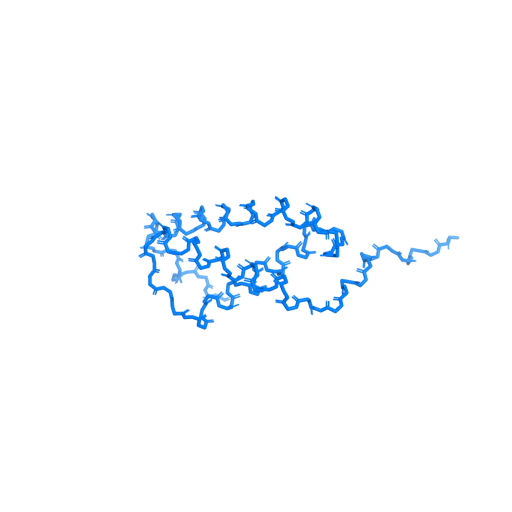0 69.94 87 SER A O 1
ATOM 680 N N . GLU A 1 88 ? 0.417 -3.730 20.979 1.00 61.31 88 GLU A N 1
ATOM 681 C CA . GLU A 1 88 ? 1.149 -2.826 21.875 1.00 61.31 88 GLU A CA 1
ATOM 682 C C . GLU A 1 88 ? 0.526 -1.414 21.910 1.00 61.31 88 GLU A C 1
ATOM 684 O O . GLU A 1 88 ? 1.088 -0.456 21.361 1.00 61.31 88 GLU A O 1
ATOM 689 N N . PRO A 1 89 ? -0.631 -1.222 22.574 1.00 49.50 89 PRO A N 1
ATOM 690 C CA . PRO A 1 89 ? -1.254 0.091 22.708 1.00 49.50 89 PRO A CA 1
ATOM 691 C C . PRO A 1 89 ? -0.442 0.977 23.675 1.00 49.50 89 PRO A C 1
ATOM 693 O O . PRO A 1 89 ? -0.802 1.152 24.836 1.00 49.50 89 PRO A O 1
ATOM 696 N N . GLY A 1 90 ? 0.689 1.534 23.223 1.00 53.31 90 GLY A N 1
ATOM 697 C CA . GLY A 1 90 ? 1.546 2.359 24.085 1.00 53.31 90 GLY A CA 1
ATOM 698 C C . GLY A 1 90 ? 2.829 2.961 23.496 1.00 53.31 90 GLY A C 1
ATOM 699 O O . GLY A 1 90 ? 3.361 3.893 24.097 1.00 53.31 90 GLY A O 1
ATOM 700 N N . SER A 1 91 ? 3.325 2.517 22.336 1.00 53.00 91 SER A N 1
ATOM 701 C CA . SER A 1 91 ? 4.644 2.968 21.838 1.00 53.00 91 SER A CA 1
ATOM 702 C C . SER A 1 91 ? 4.645 4.370 21.187 1.00 53.00 91 SER A C 1
ATOM 704 O O . SER A 1 91 ? 5.626 5.109 21.256 1.00 53.00 91 SER A O 1
ATOM 706 N N . GLY A 1 92 ? 3.505 4.831 20.654 1.00 46.41 92 GLY A N 1
ATOM 707 C CA . GLY A 1 92 ? 3.409 6.096 19.901 1.00 46.41 92 GLY A CA 1
ATOM 708 C C . GLY A 1 92 ? 3.595 7.401 20.697 1.00 46.41 92 GLY A C 1
ATOM 709 O O . GLY A 1 92 ? 3.529 8.476 20.110 1.00 46.41 92 GLY A O 1
ATOM 710 N N . LYS A 1 93 ? 3.811 7.348 22.020 1.00 50.59 93 LYS A N 1
ATOM 711 C CA . LYS A 1 93 ? 4.032 8.545 22.862 1.00 50.59 93 LYS A CA 1
ATOM 712 C C . LYS A 1 93 ? 5.504 8.825 23.195 1.00 50.59 93 LYS A C 1
ATOM 714 O O . LYS A 1 93 ? 5.771 9.767 23.935 1.00 50.59 93 LYS A O 1
ATOM 719 N N . ARG A 1 94 ? 6.464 8.044 22.687 1.00 49.81 94 ARG A N 1
ATOM 720 C CA . ARG A 1 94 ? 7.897 8.218 23.004 1.00 49.81 94 ARG A CA 1
ATOM 721 C C . ARG A 1 94 ? 8.789 8.191 21.765 1.00 49.81 94 ARG A C 1
ATOM 723 O O . ARG A 1 94 ? 9.735 7.422 21.702 1.00 49.81 94 ARG A O 1
ATOM 730 N N . SER A 1 95 ? 8.499 9.006 20.760 1.00 41.06 95 SER A N 1
ATOM 731 C CA . SER A 1 95 ? 9.472 9.326 19.700 1.00 41.06 95 SER A CA 1
ATOM 732 C C . SER A 1 95 ? 9.173 10.705 19.114 1.00 41.06 95 SER A C 1
ATOM 734 O O . SER A 1 95 ? 9.010 10.875 17.915 1.00 41.06 95 SER A O 1
ATOM 736 N N . ALA A 1 96 ? 9.036 11.692 19.997 1.00 39.03 96 ALA A N 1
ATOM 737 C CA . ALA A 1 96 ? 9.304 13.082 19.664 1.00 39.03 96 ALA A CA 1
ATOM 738 C C . ALA A 1 96 ? 10.419 13.519 20.619 1.00 39.03 96 ALA A C 1
ATOM 740 O O . ALA A 1 96 ? 10.188 13.734 21.810 1.00 39.03 96 ALA A O 1
ATOM 741 N N . SER A 1 97 ? 11.647 13.508 20.115 1.00 38.16 97 SER A N 1
ATOM 742 C CA . SER A 1 97 ? 12.813 14.190 20.676 1.00 38.16 97 SER A CA 1
ATOM 743 C C . SER A 1 97 ? 13.424 15.003 19.552 1.00 38.16 97 SER A C 1
ATOM 745 O O . SER A 1 97 ? 13.385 14.496 18.408 1.00 38.16 97 SER A O 1
#

Organism: NCBI:txid293958

Nearest PDB structures (foldseek)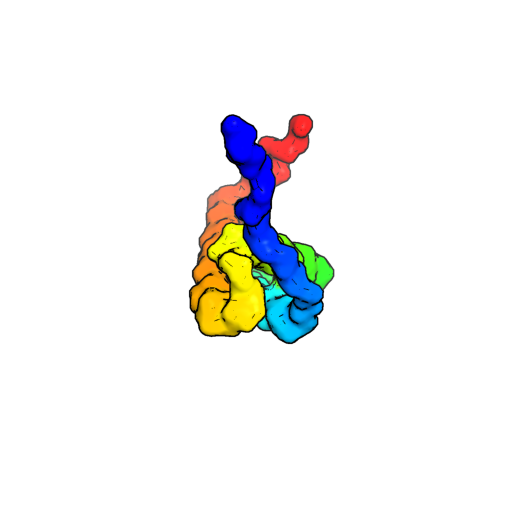:
  8pw7-assembly1_W1  TM=4.498E-01  e=2.571E+00  Mus musculus
  7o6y-assembly1_P  TM=4.476E-01  e=3.095E+00  Yarrowia lipolytica
  5gra-assembly1_B  TM=4.608E-01  e=3.503E+00  Zymomonas mobilis subsp. mobilis ZM4 = ATCC 31821

Foldseek 3Di:
DDDDDDPDQPPADPDDPVLLVVLLVLLVVLCVVVVHPDDSVVSSVVSVVLVVVLVVVDSYPVPPVVSVVCSVVSSVVVSVVVVVCVVDVPDVPPPDD

Radius of gyration: 16.67 Å; Cα contacts (8 Å, |Δi|>4): 54; chains: 1; bounding box: 54×24×39 Å

Sequence (97 aa):
MFSDQGKGPPPKGPMDPELLEIIYKNVEMVHKAARLKTPPHKLAVIAAEMYNELLGRVVDVRDRAIVEAVIPILGNELRKRLLEATSEPGSGKRSAS

Mean predicted aligned error: 9.66 Å